Protein AF-A0A5K0XGM5-F1 (afdb_monomer_lite)

Secondary structure (DSSP, 8-state):
-HHHHGGGTPEEEEEEETTEEEEEEEE---PPTTHHHHHHHHHHTT-------SS-HHHHHHHHH-

Structure (mmCIF, N/CA/C/O backbone):
data_AF-A0A5K0XGM5-F1
#
_entry.id   AF-A0A5K0XGM5-F1
#
loop_
_atom_site.group_PDB
_atom_site.id
_atom_site.type_symbol
_atom_site.label_atom_id
_atom_site.label_alt_id
_atom_site.label_comp_id
_atom_site.label_asym_id
_atom_site.label_entity_id
_atom_site.label_seq_id
_atom_site.pdbx_PDB_ins_code
_atom_site.Cartn_x
_atom_site.Cartn_y
_atom_site.Cartn_z
_atom_site.occupancy
_atom_site.B_iso_or_equiv
_atom_site.auth_seq_id
_atom_site.auth_comp_id
_atom_site.auth_asym_id
_atom_site.auth_atom_id
_atom_site.pdbx_PDB_model_num
ATOM 1 N N . GLU A 1 1 ? 20.260 3.563 -2.466 1.00 49.81 1 GLU A N 1
ATOM 2 C CA . GLU A 1 1 ? 18.877 4.076 -2.353 1.00 49.81 1 GLU A CA 1
ATOM 3 C C . GLU A 1 1 ? 17.855 2.965 -2.085 1.00 49.81 1 GLU A C 1
ATOM 5 O O . GLU A 1 1 ? 17.103 3.101 -1.138 1.00 49.81 1 GLU A O 1
ATOM 10 N N . GLY A 1 2 ? 17.894 1.809 -2.762 1.00 55.84 2 GLY A N 1
ATOM 11 C CA . GLY A 1 2 ? 16.849 0.769 -2.630 1.00 55.84 2 GLY A CA 1
ATOM 12 C C . GLY A 1 2 ? 16.707 -0.030 -1.315 1.00 55.84 2 GLY A C 1
ATOM 13 O O . GLY A 1 2 ? 15.941 -0.990 -1.302 1.00 55.84 2 GLY A O 1
ATOM 14 N N . GLU A 1 3 ? 17.417 0.292 -0.227 1.00 54.12 3 GLU A N 1
ATOM 15 C CA . GLU A 1 3 ? 17.184 -0.358 1.082 1.00 54.12 3 GLU A CA 1
ATOM 16 C C . GLU A 1 3 ? 16.075 0.320 1.895 1.00 54.12 3 GLU A C 1
ATOM 18 O O . GLU A 1 3 ? 15.375 -0.363 2.641 1.00 54.12 3 GLU A O 1
ATOM 23 N N . ASP A 1 4 ? 15.890 1.636 1.744 1.00 59.34 4 ASP A N 1
ATOM 24 C CA . ASP A 1 4 ? 14.871 2.378 2.496 1.00 59.34 4 ASP A CA 1
ATOM 25 C C . ASP A 1 4 ? 13.473 2.186 1.881 1.00 59.34 4 ASP A C 1
ATOM 27 O O . ASP A 1 4 ? 12.491 2.015 2.601 1.00 59.34 4 ASP A O 1
ATOM 31 N N . ASP A 1 5 ? 13.402 2.053 0.552 1.00 58.31 5 ASP A N 1
ATOM 32 C CA . ASP A 1 5 ? 12.170 1.748 -0.190 1.00 58.31 5 ASP A CA 1
ATOM 33 C C . ASP A 1 5 ? 11.586 0.383 0.199 1.00 58.31 5 ASP A C 1
ATOM 35 O O . ASP A 1 5 ? 10.382 0.243 0.424 1.00 58.31 5 ASP A O 1
ATOM 39 N N . ARG A 1 6 ? 12.445 -0.628 0.403 1.00 59.94 6 ARG A N 1
ATOM 40 C CA . ARG A 1 6 ? 12.003 -1.954 0.864 1.00 59.94 6 ARG A CA 1
ATOM 41 C C . ARG A 1 6 ? 11.404 -1.940 2.261 1.00 59.94 6 ARG A C 1
ATOM 43 O O . ARG A 1 6 ? 10.693 -2.880 2.583 1.00 59.94 6 ARG A O 1
ATOM 50 N N . ARG A 1 7 ? 11.691 -0.940 3.102 1.00 63.28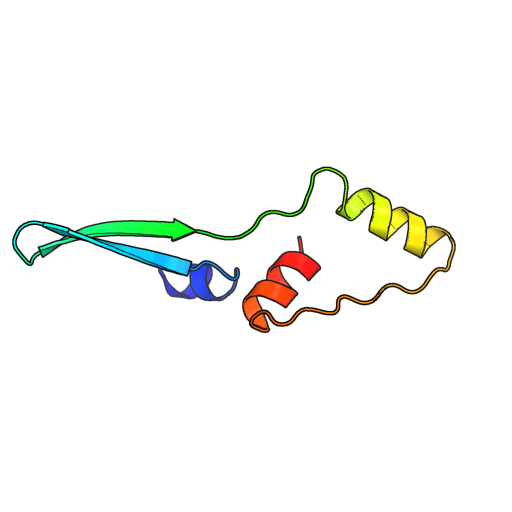 7 ARG A N 1
ATOM 51 C CA . ARG A 1 7 ? 11.047 -0.813 4.422 1.00 63.28 7 ARG A CA 1
ATOM 52 C C . ARG A 1 7 ? 9.669 -0.164 4.338 1.00 63.28 7 ARG A C 1
ATOM 54 O O . ARG A 1 7 ? 8.880 -0.329 5.258 1.00 63.28 7 ARG A O 1
ATOM 61 N N . ARG A 1 8 ? 9.367 0.525 3.237 1.00 71.69 8 ARG A N 1
ATOM 62 C CA . ARG A 1 8 ? 8.102 1.234 2.997 1.00 71.69 8 ARG A CA 1
ATOM 63 C C . ARG A 1 8 ? 7.110 0.425 2.158 1.00 71.69 8 ARG A C 1
ATOM 65 O O . ARG A 1 8 ? 6.220 0.985 1.540 1.00 71.69 8 ARG A O 1
ATOM 72 N N . GLY A 1 9 ? 7.292 -0.893 2.059 1.00 81.81 9 GLY A N 1
ATOM 73 C CA . GLY A 1 9 ? 6.428 -1.742 1.229 1.00 81.81 9 GLY A CA 1
ATOM 74 C C . GLY A 1 9 ? 6.503 -1.429 -0.271 1.00 81.81 9 GLY A C 1
ATOM 75 O O . GLY A 1 9 ? 5.626 -1.849 -1.020 1.00 81.81 9 GLY A O 1
ATOM 76 N N . VAL A 1 10 ? 7.536 -0.706 -0.721 1.00 88.75 10 VAL A N 1
ATOM 77 C CA . VAL A 1 10 ? 7.686 -0.308 -2.122 1.00 88.75 10 VAL A CA 1
ATOM 78 C C . VAL A 1 10 ? 8.164 -1.496 -2.951 1.00 88.75 10 VAL A C 1
ATOM 80 O O . VAL A 1 10 ? 9.189 -2.123 -2.668 1.00 88.75 10 VAL A O 1
ATOM 83 N N . THR A 1 11 ? 7.434 -1.776 -4.026 1.00 88.62 11 THR A N 1
ATOM 84 C CA . THR A 1 11 ? 7.831 -2.713 -5.074 1.00 88.62 11 THR A CA 1
ATOM 85 C C . THR A 1 11 ? 8.698 -1.989 -6.099 1.00 88.62 11 THR A C 1
ATOM 87 O O . THR A 1 11 ? 8.248 -1.041 -6.739 1.00 88.62 11 THR A O 1
ATOM 90 N N . MET A 1 12 ? 9.942 -2.443 -6.272 1.00 91.19 12 MET A N 1
ATOM 91 C CA . MET A 1 12 ? 10.892 -1.841 -7.213 1.00 91.19 12 MET A CA 1
ATOM 92 C C . MET A 1 12 ? 10.793 -2.474 -8.604 1.00 91.19 12 MET A C 1
ATOM 94 O O . MET A 1 12 ? 11.013 -3.674 -8.771 1.00 91.19 12 MET A O 1
ATOM 98 N N . GLY A 1 13 ? 10.523 -1.648 -9.610 1.00 93.44 13 GLY A N 1
ATOM 99 C CA . GLY A 1 13 ? 10.643 -1.968 -11.027 1.00 93.44 13 GLY A CA 1
ATOM 100 C C . GLY A 1 13 ? 11.962 -1.457 -11.611 1.00 93.44 13 GLY A C 1
ATOM 101 O O . GLY A 1 13 ? 12.478 -0.416 -11.206 1.00 93.44 13 GLY A O 1
ATOM 102 N N . TYR A 1 14 ? 12.500 -2.178 -12.595 1.00 95.62 14 TYR A N 1
ATOM 103 C CA . TYR A 1 14 ? 13.720 -1.808 -13.319 1.00 95.62 14 TYR A CA 1
ATOM 104 C C . TYR A 1 14 ? 13.436 -1.762 -14.817 1.00 95.62 14 TYR A C 1
ATOM 106 O O . TYR A 1 14 ? 12.766 -2.642 -15.356 1.00 95.62 14 TYR A O 1
ATOM 114 N N . VAL A 1 15 ? 13.970 -0.750 -15.496 1.00 96.94 15 VAL A N 1
ATOM 115 C CA . VAL A 1 15 ? 13.844 -0.578 -16.945 1.00 96.94 15 VAL A CA 1
ATOM 116 C C . VAL A 1 15 ? 15.195 -0.856 -17.588 1.00 96.94 15 VAL A C 1
ATOM 118 O O . VAL A 1 15 ? 16.189 -0.208 -17.256 1.00 96.94 15 VAL A O 1
ATOM 121 N N . MET A 1 16 ? 15.222 -1.806 -18.523 1.00 97.31 16 MET A N 1
ATOM 122 C CA . MET A 1 16 ? 16.412 -2.181 -19.288 1.00 97.31 16 MET A CA 1
ATOM 123 C C . MET A 1 16 ? 16.242 -1.771 -20.754 1.00 97.31 16 MET A C 1
ATOM 125 O O . MET A 1 16 ? 15.221 -2.081 -21.363 1.00 97.31 16 MET A O 1
ATOM 129 N N . VAL A 1 17 ? 17.252 -1.121 -21.327 1.00 97.81 17 VAL A N 1
ATOM 130 C CA . VAL A 1 17 ? 17.327 -0.765 -22.752 1.00 97.81 17 VAL A CA 1
ATOM 131 C C . VAL A 1 17 ? 18.660 -1.278 -23.284 1.00 97.81 17 VAL A C 1
ATOM 133 O O . VAL A 1 17 ? 19.704 -1.024 -22.684 1.00 97.81 17 VAL A O 1
ATOM 136 N N . ASP A 1 18 ? 18.627 -2.066 -24.360 1.00 97.25 18 ASP A N 1
ATOM 137 C CA . ASP A 1 18 ? 19.812 -2.689 -24.973 1.00 97.25 18 ASP A CA 1
ATOM 138 C C . ASP A 1 18 ? 20.711 -3.442 -23.972 1.00 97.25 18 ASP A C 1
ATOM 140 O O . ASP A 1 18 ? 21.940 -3.355 -23.993 1.00 97.25 18 ASP A O 1
ATOM 144 N N . GLY A 1 19 ? 20.086 -4.162 -23.034 1.00 95.12 19 GLY A N 1
ATOM 145 C CA . GLY A 1 19 ? 20.788 -4.930 -22.000 1.00 95.12 19 GLY A CA 1
ATOM 146 C C . GLY A 1 19 ? 21.431 -4.088 -20.890 1.00 95.12 19 GLY A C 1
ATOM 147 O O . GLY A 1 19 ? 22.092 -4.652 -20.019 1.00 95.12 19 GLY A O 1
ATOM 148 N N . LYS A 1 20 ? 21.228 -2.763 -20.872 1.00 96.06 20 LYS A N 1
ATOM 149 C CA . LYS A 1 20 ? 21.707 -1.852 -19.821 1.00 96.06 20 LYS A CA 1
ATOM 150 C C . LYS A 1 20 ? 20.543 -1.284 -19.014 1.00 96.06 20 LYS A C 1
ATOM 152 O O . LYS A 1 20 ? 19.480 -1.006 -19.560 1.00 96.06 20 LYS A O 1
ATOM 157 N N . MET A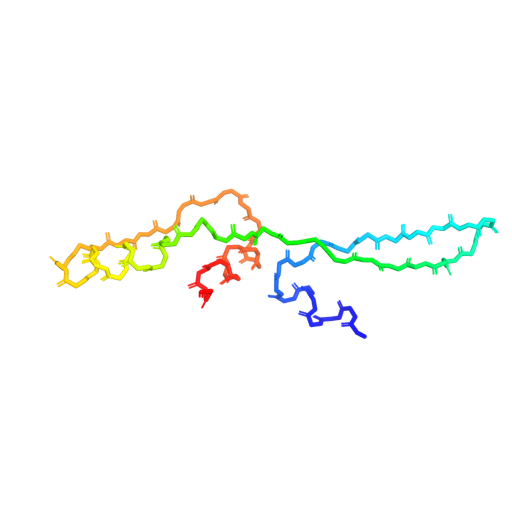 1 21 ? 20.751 -1.088 -17.714 1.00 95.50 21 MET A N 1
ATOM 158 C CA . MET A 1 21 ? 19.749 -0.465 -16.848 1.00 95.50 21 MET A CA 1
ATOM 159 C C . MET A 1 21 ? 19.627 1.022 -17.184 1.00 95.50 21 MET A C 1
ATOM 161 O O . MET A 1 21 ? 20.592 1.769 -17.047 1.00 95.50 21 MET A O 1
ATOM 165 N N . ALA A 1 22 ? 18.442 1.429 -17.629 1.00 97.06 22 ALA A N 1
ATOM 166 C CA . ALA A 1 22 ? 18.130 2.800 -18.016 1.00 97.06 22 ALA A CA 1
ATOM 167 C C . ALA A 1 22 ? 17.445 3.581 -16.884 1.00 97.06 22 ALA A C 1
ATOM 169 O O . ALA A 1 22 ? 17.669 4.781 -16.754 1.00 97.06 22 ALA A O 1
ATOM 170 N N . ALA A 1 23 ? 16.629 2.909 -16.064 1.00 95.19 23 ALA A N 1
ATOM 171 C CA . ALA A 1 23 ? 15.938 3.513 -14.926 1.00 95.19 23 ALA A CA 1
ATOM 172 C C . ALA A 1 23 ? 15.486 2.457 -13.903 1.00 95.19 23 ALA A C 1
ATOM 174 O O . ALA A 1 23 ? 15.490 1.255 -14.177 1.00 95.19 23 ALA A O 1
ATOM 175 N N . ASN A 1 24 ? 15.045 2.924 -12.738 1.00 94.44 24 ASN A N 1
ATOM 176 C CA . ASN A 1 24 ? 14.229 2.169 -11.792 1.00 94.44 24 ASN A CA 1
ATOM 177 C C . ASN A 1 24 ? 13.069 3.053 -11.308 1.00 94.44 24 ASN A C 1
ATOM 179 O O . ASN A 1 24 ? 13.107 4.272 -11.476 1.00 94.44 24 ASN A O 1
ATOM 183 N N . PHE A 1 25 ? 12.025 2.436 -10.769 1.00 92.50 25 PHE A N 1
ATOM 184 C CA . PHE A 1 25 ? 10.895 3.139 -10.167 1.00 92.50 25 PHE A CA 1
ATOM 185 C C . PHE A 1 25 ? 10.288 2.296 -9.047 1.00 92.50 25 PHE A C 1
ATOM 187 O O . PHE A 1 25 ? 10.364 1.070 -9.078 1.00 92.50 25 PHE A O 1
ATOM 194 N N . GLY A 1 26 ? 9.697 2.959 -8.059 1.00 91.31 26 GLY A N 1
ATOM 195 C CA . GLY A 1 26 ? 8.986 2.320 -6.958 1.00 91.31 26 GLY A CA 1
ATOM 196 C C . GLY A 1 26 ? 7.477 2.453 -7.124 1.00 91.31 26 GLY A C 1
ATOM 197 O O . GLY A 1 26 ? 6.995 3.487 -7.583 1.00 91.31 26 GLY A O 1
ATOM 198 N N . VAL A 1 27 ? 6.737 1.418 -6.738 1.00 89.88 27 VAL A N 1
ATOM 199 C CA . VAL A 1 27 ? 5.274 1.447 -6.624 1.00 89.88 27 VAL A CA 1
ATOM 200 C C . VAL A 1 27 ? 4.884 0.950 -5.239 1.00 89.88 27 VAL A C 1
ATOM 202 O O . VAL A 1 27 ? 5.359 -0.100 -4.806 1.00 89.88 27 VAL A O 1
ATOM 205 N N . CYS A 1 28 ? 4.019 1.684 -4.550 1.00 88.81 28 CYS A N 1
ATOM 206 C CA . CYS A 1 28 ? 3.404 1.269 -3.295 1.00 88.81 28 CYS A CA 1
ATOM 207 C C . CYS A 1 28 ? 1.907 1.583 -3.322 1.00 88.81 28 CYS A C 1
ATOM 209 O O . CYS A 1 28 ? 1.459 2.435 -4.093 1.00 88.81 28 CYS A O 1
ATOM 211 N N . ASP A 1 29 ? 1.154 0.882 -2.483 1.00 89.56 29 ASP A N 1
ATOM 212 C CA . ASP A 1 29 ? -0.266 1.151 -2.296 1.00 89.56 29 ASP A CA 1
ATOM 213 C C . ASP A 1 29 ? -0.451 2.376 -1.396 1.00 89.56 29 ASP A C 1
ATOM 215 O O . ASP A 1 29 ? 0.314 2.585 -0.457 1.00 89.56 29 ASP A O 1
ATOM 219 N N . GLU A 1 30 ? -1.486 3.168 -1.672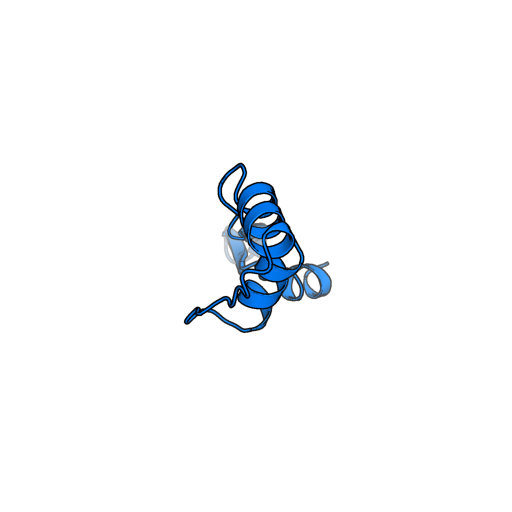 1.00 89.69 30 GLU A N 1
ATOM 220 C CA . GLU A 1 30 ? -1.883 4.306 -0.841 1.00 89.69 30 GLU A CA 1
ATOM 221 C C . GLU A 1 30 ? -3.190 4.003 -0.105 1.00 89.69 30 GLU A C 1
ATOM 223 O O . GLU A 1 30 ? -4.123 3.388 -0.645 1.00 89.69 30 GLU A O 1
ATOM 228 N N . CYS A 1 31 ? -3.301 4.494 1.130 1.00 91.44 31 CYS A N 1
ATOM 229 C CA . CYS A 1 31 ? -4.556 4.449 1.862 1.00 91.44 31 CYS A CA 1
ATOM 230 C C . CYS A 1 31 ? -5.661 5.252 1.154 1.00 91.44 31 CYS A C 1
ATOM 232 O O . CYS A 1 31 ? -5.448 6.339 0.617 1.00 91.44 31 CYS A O 1
ATOM 234 N N . ARG A 1 32 ? -6.912 4.773 1.240 1.00 94.75 32 ARG A N 1
ATOM 235 C CA . ARG A 1 32 ? -8.067 5.558 0.771 1.00 94.75 32 ARG A CA 1
ATOM 236 C C . ARG A 1 32 ? -8.132 6.904 1.508 1.00 94.75 32 ARG A C 1
ATOM 238 O O . ARG A 1 32 ? -7.966 6.922 2.734 1.00 94.75 32 ARG A O 1
ATOM 245 N N . PRO A 1 33 ? -8.489 8.007 0.823 1.00 95.06 33 PRO A N 1
ATOM 246 C CA . PRO A 1 33 ? -8.673 9.297 1.475 1.00 95.06 33 PRO A CA 1
ATOM 247 C C . PRO A 1 33 ? -9.622 9.196 2.674 1.00 95.06 33 PRO A C 1
ATOM 249 O O . PRO A 1 33 ? -10.711 8.631 2.580 1.00 95.06 33 PRO A O 1
ATOM 252 N N . GLY A 1 34 ? -9.195 9.726 3.821 1.00 94.94 34 GLY A N 1
ATOM 253 C CA . GLY A 1 34 ? -9.974 9.715 5.062 1.00 94.94 34 GLY A CA 1
ATOM 254 C C . GLY A 1 34 ? -9.940 8.405 5.862 1.00 94.94 34 GLY A C 1
ATOM 255 O O . GLY A 1 34 ? -10.443 8.398 6.986 1.00 94.94 34 GLY A O 1
ATOM 256 N N . ALA A 1 35 ? -9.312 7.329 5.369 1.00 95.50 35 ALA A N 1
ATOM 257 C CA . ALA A 1 35 ? -9.232 6.051 6.088 1.00 95.50 35 ALA A CA 1
ATOM 258 C C . ALA A 1 35 ? -8.638 6.213 7.498 1.00 95.50 35 ALA A C 1
ATOM 260 O O . ALA A 1 35 ? -9.226 5.758 8.481 1.00 95.50 35 ALA A O 1
ATOM 261 N N . LYS A 1 36 ? -7.530 6.956 7.615 1.00 94.44 36 LYS A N 1
ATOM 262 C CA . LYS A 1 36 ? -6.887 7.266 8.899 1.00 94.44 36 LYS A CA 1
ATOM 263 C C . LYS A 1 36 ? -7.827 7.978 9.872 1.00 94.44 36 LYS A C 1
ATOM 265 O O . LYS A 1 36 ? -7.916 7.587 11.035 1.00 94.44 36 LYS A O 1
ATOM 270 N N . ALA A 1 37 ? -8.567 8.978 9.394 1.00 96.44 37 ALA A N 1
ATOM 271 C CA . ALA A 1 37 ? -9.511 9.733 10.215 1.00 96.44 37 ALA A CA 1
ATOM 272 C C . ALA A 1 37 ? -10.649 8.838 10.733 1.00 96.44 37 ALA A C 1
ATOM 274 O O . ALA A 1 37 ? -10.982 8.888 11.915 1.00 96.44 37 ALA A O 1
ATOM 275 N N . VAL A 1 38 ? -11.194 7.965 9.882 1.00 96.44 38 VAL A N 1
ATOM 276 C CA . VAL A 1 38 ? -12.250 7.017 10.273 1.00 96.44 38 VAL A CA 1
ATOM 277 C C . VAL A 1 38 ? -11.738 6.016 11.309 1.00 96.44 38 VAL A C 1
ATOM 279 O O . VAL A 1 38 ? -12.390 5.802 12.330 1.00 96.44 38 VAL A O 1
ATOM 282 N N . VAL A 1 39 ? -10.551 5.433 11.110 1.00 95.81 39 VAL A N 1
ATOM 283 C CA . VAL A 1 39 ? -9.960 4.497 12.084 1.00 95.81 39 VAL A CA 1
ATOM 284 C C . VAL A 1 39 ? -9.708 5.185 13.430 1.00 95.81 39 VAL A C 1
ATOM 286 O O . VAL A 1 39 ? -9.972 4.596 14.480 1.00 95.81 39 VAL A O 1
ATOM 289 N N . GLN A 1 40 ? -9.243 6.437 13.423 1.00 95.81 40 GLN A N 1
ATOM 290 C CA . GLN A 1 40 ? -9.066 7.232 14.641 1.00 95.81 40 GLN A CA 1
ATOM 291 C C . GLN A 1 40 ? -10.396 7.519 15.349 1.00 95.81 40 GLN A C 1
ATOM 293 O O . GLN A 1 40 ? -10.464 7.389 16.569 1.00 95.81 40 GLN A O 1
ATOM 298 N N . GLN A 1 41 ? -11.453 7.850 14.604 1.00 98.06 41 GLN A N 1
ATOM 299 C CA . GLN A 1 41 ? -12.795 8.052 15.160 1.00 98.06 41 GLN A CA 1
ATOM 300 C C . GLN A 1 41 ? -13.356 6.770 15.783 1.00 98.06 41 GLN A C 1
ATOM 302 O O . GLN A 1 41 ? -13.879 6.799 16.891 1.00 98.06 41 GLN A O 1
ATOM 307 N N . LEU A 1 42 ? -13.204 5.617 15.128 1.00 97.88 42 LEU A N 1
ATOM 308 C CA . LEU A 1 42 ? -13.627 4.338 15.707 1.00 97.88 42 LEU A CA 1
ATOM 309 C C . LEU A 1 42 ? -12.890 4.056 17.026 1.00 97.88 42 LEU A C 1
ATOM 311 O O . LEU A 1 42 ? -13.512 3.690 18.024 1.00 97.88 42 LEU A O 1
ATOM 315 N N . ARG A 1 43 ? -11.575 4.298 17.061 1.00 96.25 43 ARG A N 1
ATOM 316 C CA . ARG A 1 43 ? -10.768 4.144 18.278 1.00 96.25 43 ARG A CA 1
ATOM 317 C C . ARG A 1 43 ? -11.178 5.117 19.386 1.00 96.25 43 ARG A C 1
ATOM 319 O O . ARG A 1 43 ? -11.213 4.705 20.543 1.00 96.25 43 ARG A O 1
ATOM 326 N N . SER A 1 44 ? -11.521 6.370 19.067 1.00 97.94 44 SER A N 1
ATOM 327 C CA . SER A 1 44 ? -11.976 7.349 20.071 1.00 97.94 44 SER A CA 1
ATOM 328 C C . SER A 1 44 ? -13.340 6.998 20.673 1.00 97.94 44 SER A C 1
AT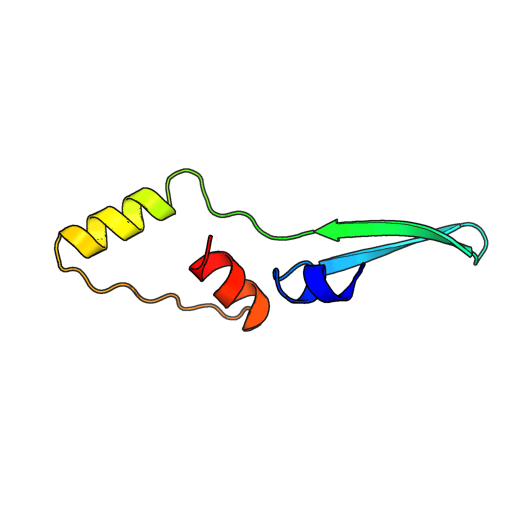OM 330 O O . SER A 1 44 ? -13.604 7.333 21.824 1.00 97.94 44 SER A O 1
ATOM 332 N N . LEU A 1 45 ? -14.164 6.246 19.940 1.00 98.31 45 LEU A N 1
ATOM 333 C CA . LEU A 1 45 ? -15.403 5.643 20.437 1.00 98.31 45 LEU A CA 1
ATOM 334 C C . LEU A 1 45 ? -15.171 4.372 21.280 1.00 98.31 45 LEU A C 1
ATOM 336 O O . LEU A 1 45 ? -16.129 3.733 21.707 1.00 98.31 45 LEU A O 1
ATOM 340 N N . GLY A 1 46 ? -13.915 3.979 21.519 1.00 98.12 46 GLY A N 1
ATOM 341 C CA . GLY A 1 46 ? -13.557 2.777 22.277 1.00 98.12 46 GLY A CA 1
ATOM 342 C C . GLY A 1 46 ? -13.631 1.477 21.471 1.00 98.12 46 GLY A C 1
ATOM 343 O O . GLY A 1 46 ? -13.499 0.392 22.041 1.00 98.12 46 GLY A O 1
ATOM 344 N N . ILE A 1 47 ? -13.820 1.556 20.149 1.00 98.38 47 ILE A N 1
ATOM 345 C CA . ILE A 1 47 ? -13.895 0.385 19.273 1.00 98.38 47 ILE A CA 1
ATOM 346 C C . ILE A 1 47 ? -12.475 -0.060 18.918 1.00 98.38 47 ILE A C 1
ATOM 348 O O . ILE A 1 47 ? -11.673 0.696 18.365 1.00 98.38 47 ILE A O 1
ATOM 352 N N . LYS A 1 48 ? -12.158 -1.322 19.219 1.00 97.00 48 LYS A N 1
ATOM 353 C CA . LYS A 1 48 ? -10.876 -1.927 18.846 1.00 97.00 48 LYS A CA 1
ATOM 354 C C . LYS A 1 48 ? -10.867 -2.240 17.352 1.00 97.00 48 LYS A C 1
ATOM 356 O O . LYS A 1 48 ? -11.802 -2.847 16.839 1.00 97.00 48 LYS A O 1
ATOM 361 N N . THR A 1 49 ? -9.788 -1.863 16.677 1.00 95.44 49 THR A N 1
ATOM 362 C CA . THR A 1 49 ? -9.573 -2.134 15.252 1.00 95.44 49 THR A CA 1
ATOM 363 C C . THR A 1 49 ? -8.370 -3.053 15.062 1.00 95.44 49 THR A C 1
ATOM 365 O O . THR A 1 49 ? -7.399 -2.969 15.815 1.00 95.44 49 THR A O 1
ATOM 368 N N . ALA A 1 50 ? -8.433 -3.920 14.053 1.00 94.88 50 ALA A N 1
ATOM 369 C CA . ALA A 1 50 ? -7.331 -4.778 13.630 1.00 94.88 50 ALA A CA 1
ATOM 370 C C . ALA A 1 50 ? -7.288 -4.828 12.098 1.00 94.88 50 ALA A C 1
ATOM 372 O O . ALA A 1 50 ? -8.339 -4.869 11.457 1.00 94.88 50 ALA A O 1
ATOM 373 N N . MET A 1 51 ? -6.084 -4.823 11.527 1.00 94.50 51 MET A N 1
ATOM 374 C CA . MET A 1 51 ? -5.875 -5.049 10.100 1.00 94.50 51 MET A CA 1
ATOM 375 C C . MET A 1 51 ? -5.695 -6.548 9.861 1.00 94.50 51 MET A C 1
ATOM 377 O O . MET A 1 51 ? -4.847 -7.183 10.484 1.00 94.50 51 MET A O 1
ATOM 381 N N . LEU A 1 52 ? -6.500 -7.106 8.962 1.00 96.12 52 LEU A N 1
ATOM 382 C CA . LEU A 1 52 ? -6.350 -8.468 8.465 1.00 96.12 52 LEU A CA 1
ATOM 383 C C . LEU A 1 52 ? -6.020 -8.361 6.980 1.00 96.12 52 LEU A C 1
ATOM 385 O O . LEU A 1 52 ? -6.867 -7.942 6.194 1.00 96.12 52 LEU A O 1
ATOM 389 N N . THR A 1 53 ? -4.787 -8.696 6.617 1.00 94.31 53 THR A N 1
ATOM 390 C CA . THR A 1 53 ? -4.313 -8.668 5.232 1.00 94.31 53 THR A CA 1
ATOM 391 C C . THR A 1 53 ? -3.531 -9.939 4.909 1.00 94.31 53 THR A C 1
ATOM 393 O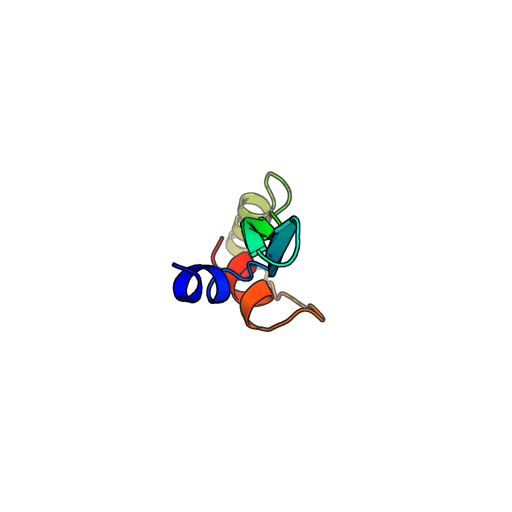 O . THR A 1 53 ? -2.957 -10.566 5.801 1.00 94.31 53 THR A O 1
ATOM 396 N N . GLY A 1 54 ? -3.555 -10.329 3.635 1.00 95.88 54 GLY A N 1
ATOM 397 C CA . GLY A 1 54 ? -2.700 -11.377 3.076 1.00 95.88 54 GLY A CA 1
ATOM 398 C C . GLY A 1 54 ? -1.381 -10.845 2.511 1.00 95.88 54 GLY A C 1
ATOM 399 O O . GLY A 1 54 ? -0.586 -11.636 2.008 1.00 95.88 54 GLY A O 1
ATOM 400 N N . ASP A 1 55 ? -1.156 -9.531 2.571 1.00 92.69 55 ASP A N 1
ATOM 401 C CA . ASP A 1 55 ? 0.060 -8.904 2.063 1.00 92.69 55 ASP A CA 1
ATOM 402 C C . ASP A 1 55 ? 1.282 -9.217 2.927 1.00 92.69 55 ASP A C 1
ATOM 404 O O . ASP A 1 55 ? 1.202 -9.721 4.051 1.00 92.69 55 ASP A O 1
ATOM 408 N N . SER A 1 56 ? 2.456 -8.877 2.394 1.00 90.81 56 SER A N 1
ATOM 409 C CA . SER A 1 56 ? 3.696 -8.971 3.156 1.00 90.81 56 SER A CA 1
ATOM 410 C C . SER A 1 56 ? 3.640 -8.105 4.418 1.00 90.81 56 SER A C 1
ATOM 412 O O . SER A 1 56 ? 3.049 -7.024 4.434 1.00 90.81 56 SER A O 1
ATOM 414 N N . GLN A 1 57 ? 4.340 -8.545 5.466 1.00 91.00 57 GLN A N 1
ATOM 415 C CA . GLN A 1 57 ? 4.422 -7.805 6.725 1.00 91.00 57 GLN A CA 1
ATOM 416 C C . GLN A 1 57 ? 4.915 -6.365 6.527 1.00 91.00 57 GLN A C 1
ATOM 418 O O . GLN A 1 57 ? 4.449 -5.464 7.213 1.00 91.00 57 GLN A O 1
ATOM 423 N N . VAL A 1 58 ? 5.836 -6.139 5.588 1.00 90.06 58 VAL A N 1
ATOM 424 C CA . VAL A 1 58 ? 6.367 -4.802 5.300 1.00 90.06 58 VAL A CA 1
ATOM 425 C C . VAL A 1 58 ? 5.272 -3.888 4.747 1.00 90.06 58 VAL A C 1
ATOM 427 O O . VAL A 1 58 ? 5.102 -2.785 5.254 1.00 90.06 58 VAL A O 1
ATOM 430 N N . ALA A 1 59 ? 4.507 -4.346 3.751 1.00 90.00 59 ALA A N 1
ATOM 431 C CA . ALA A 1 59 ? 3.405 -3.566 3.185 1.00 90.00 59 ALA A CA 1
ATOM 432 C C . ALA A 1 59 ? 2.325 -3.282 4.241 1.00 90.00 59 ALA A C 1
ATOM 434 O O . ALA A 1 59 ? 1.891 -2.145 4.400 1.00 90.00 59 ALA A O 1
ATOM 435 N N . ALA A 1 60 ? 1.968 -4.296 5.037 1.00 92.00 60 ALA A N 1
ATOM 436 C CA . ALA A 1 60 ? 0.995 -4.155 6.115 1.00 92.00 60 ALA A CA 1
ATOM 437 C C . ALA A 1 60 ? 1.431 -3.124 7.169 1.00 92.00 60 ALA A C 1
ATOM 439 O O . ALA A 1 60 ? 0.631 -2.292 7.594 1.00 92.00 60 ALA A O 1
ATOM 440 N N . MET A 1 61 ? 2.701 -3.160 7.585 1.00 90.62 61 MET A N 1
ATOM 441 C CA . MET A 1 61 ? 3.234 -2.207 8.561 1.00 90.62 61 MET A CA 1
ATOM 442 C C . MET A 1 61 ? 3.336 -0.798 7.984 1.00 90.62 61 MET A C 1
ATOM 444 O O . MET A 1 61 ? 3.010 0.150 8.688 1.00 90.62 61 MET A O 1
ATOM 448 N N . HIS A 1 62 ? 3.695 -0.659 6.704 1.00 89.88 62 HIS A N 1
ATOM 449 C CA . HIS A 1 62 ? 3.712 0.641 6.042 1.00 89.88 62 HIS A CA 1
ATOM 450 C C . HIS A 1 62 ? 2.335 1.319 6.096 1.00 89.88 62 HIS A C 1
ATOM 452 O O . HIS A 1 62 ? 2.223 2.430 6.602 1.00 89.88 62 HIS A O 1
ATOM 458 N N . VAL A 1 63 ? 1.279 0.598 5.702 1.00 90.19 63 VAL A N 1
ATOM 459 C CA . VAL A 1 63 ? -0.117 1.072 5.757 1.00 90.19 63 VAL A CA 1
ATOM 460 C C . VAL A 1 63 ? -0.581 1.317 7.201 1.00 90.19 63 VAL A C 1
ATOM 462 O O . VAL A 1 63 ? -1.395 2.197 7.466 1.00 90.19 63 VAL A O 1
ATOM 465 N N . GLN A 1 64 ? -0.094 0.531 8.167 1.00 88.06 64 GLN A N 1
ATOM 466 C CA . GLN A 1 64 ? -0.439 0.696 9.582 1.00 88.06 64 GLN A CA 1
ATOM 467 C C . GLN A 1 64 ? 0.188 1.957 10.206 1.00 88.06 64 GLN A C 1
ATOM 469 O O . GLN A 1 64 ? -0.391 2.503 11.154 1.00 88.06 64 GLN A O 1
ATOM 474 N N . GLU A 1 65 ? 1.363 2.370 9.732 1.00 85.12 65 GLU A N 1
ATOM 475 C CA . GLU A 1 65 ? 2.093 3.558 10.191 1.00 85.12 65 GLU A CA 1
ATOM 476 C C . GLU A 1 65 ? 1.647 4.850 9.482 1.00 85.12 65 GLU A C 1
ATOM 478 O O . GLU A 1 65 ? 1.741 5.928 10.080 1.00 85.12 65 GLU A O 1
ATOM 483 N N . GLU A 1 66 ? 1.143 4.733 8.247 1.00 80.69 66 GLU A N 1
ATOM 484 C CA . GLU A 1 66 ? 0.640 5.838 7.410 1.00 80.69 66 GLU A CA 1
ATOM 485 C C . GLU A 1 66 ? -0.443 6.701 8.083 1.00 80.69 66 GLU A C 1
ATOM 487 O O . GLU A 1 66 ? -0.403 7.943 7.914 1.00 80.69 66 GLU A O 1
#

InterPro domains:
  IPR023214 HAD superfamily [G3DSA:3.40.50.1000] (32-66)
  IPR023299 P-t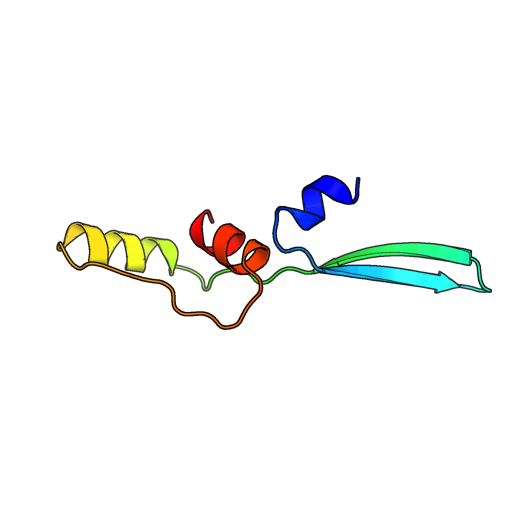ype ATPase, cytoplasmic domain N [G3DSA:3.40.1110.10] (6-31)
  IPR036412 HAD-like superfamily [SSF56784] (17-65)
  IPR051014 Cation Transport ATPase Type IB [PTHR48085] (4-65)

Radius of gyration: 16.58 Å; chains: 1; bounding box: 37×21×47 Å

Organism: NCBI:txid210225

Foldseek 3Di:
DPPVCVLLQWDKDFDDDPNHTPDIDTDADDDDPCPVVVVVVCVVVVHDDDDDDPDDPSNVVNRVVD

Sequence (66 aa):
EGEDDRRRGVTMGYVMVDGKMAANFGVCDECRPGAKAVVQQLRSLGIKTAMLTGDSQVAAMHVQEE

pLDDT: mean 89.26, std 12.0, range [49.81, 98.38]